Protein AF-A0A7X8EWG5-F1 (afdb_monomer)

Nearest PDB structures (foldseek):
  3tov-assembly1_A  TM=8.259E-01  e=1.324E-04  Veillonella parvula DSM 2008
  3tov-assembly2_B  TM=7.805E-01  e=7.428E-05  Veillonella parvula DSM 2008
  9cm8-assembly1_A  TM=5.813E-01  e=5.860E-03  Paenibacillus alvei
  5w8n-assembly1_A-2  TM=5.547E-01  e=1.862E-02  Escherichia coli BL21(DE3)
  3ugs-assembly1_B  TM=3.280E-01  e=5.978E-01  Campylobacter jejuni

pLDDT: mean 82.16, std 12.44, range [30.77, 94.25]

Solvent-accessible surface area (backbone atoms only — not comparable to full-atom values): 6288 Å² total; per-residue (Å²): 130,88,79,74,52,33,36,36,37,34,52,39,82,55,66,70,56,42,61,70,38,46,66,56,42,48,51,49,29,65,77,40,65,91,29,48,30,32,36,35,36,53,70,70,58,46,62,70,55,49,88,56,91,54,44,82,43,80,40,72,74,52,83,54,70,70,52,34,22,52,55,48,42,76,70,62,40,48,28,35,38,33,66,42,87,43,73,67,59,56,52,40,43,50,73,30,64,32,78,40,73,47,68,59,76,83,73,90,66,134

Secondary structure (DSSP, 8-state):
-PPP-EEEEE--SSHHHHHHHHHHHHHHHHHTTTSEEEEE--HHHHHHH-S-SS-SEEEPPPSSHHHHHHHHHHHT-SEEEE-S--HHHHHHHHHTT-SEEEE-------

Mean predicted aligned error: 6.28 Å

Structure (mmCIF, N/CA/C/O backbone):
data_AF-A0A7X8EWG5-F1
#
_entry.id   AF-A0A7X8EWG5-F1
#
loop_
_atom_site.group_PDB
_atom_site.id
_atom_site.type_symbol
_atom_site.label_atom_id
_atom_site.label_alt_id
_atom_site.label_comp_id
_atom_site.label_asym_id
_atom_site.label_entity_id
_atom_site.label_seq_id
_atom_site.pdbx_PDB_ins_code
_atom_site.Cartn_x
_atom_site.Cartn_y
_atom_site.Cartn_z
_atom_site.occupancy
_atom_site.B_iso_or_equiv
_atom_site.auth_seq_id
_atom_site.auth_comp_id
_atom_site.auth_asym_id
_atom_site.auth_atom_id
_atom_site.pdbx_PDB_model_num
ATOM 1 N N . MET A 1 1 ? -19.353 -8.976 10.421 1.00 51.81 1 MET A N 1
ATOM 2 C CA . MET A 1 1 ? -18.115 -8.821 9.615 1.00 51.81 1 MET A CA 1
ATOM 3 C C . MET A 1 1 ? -17.345 -7.630 10.176 1.00 51.81 1 MET A C 1
ATOM 5 O O . MET A 1 1 ? -17.976 -6.606 10.375 1.00 51.81 1 MET A O 1
ATOM 9 N N . LYS A 1 2 ? -16.042 -7.737 10.490 1.00 62.09 2 LYS A N 1
ATOM 10 C CA . LYS A 1 2 ? -15.258 -6.570 10.955 1.00 62.09 2 LYS A CA 1
ATOM 11 C C . LYS A 1 2 ? -15.132 -5.538 9.827 1.00 62.09 2 LYS A C 1
ATOM 13 O O . LYS A 1 2 ? -14.667 -5.900 8.735 1.00 62.09 2 LYS A O 1
ATOM 18 N N . THR A 1 3 ? -15.546 -4.301 10.093 1.00 78.81 3 THR A N 1
ATOM 19 C CA . THR A 1 3 ? -15.316 -3.143 9.220 1.00 78.81 3 THR A CA 1
ATOM 20 C C . THR A 1 3 ? -13.810 -2.882 9.156 1.00 78.81 3 THR A C 1
ATOM 22 O O . THR A 1 3 ? -13.171 -2.869 10.208 1.00 78.81 3 THR A O 1
ATOM 25 N N . PRO A 1 4 ? -13.214 -2.767 7.960 1.00 82.81 4 PRO A N 1
ATOM 26 C CA . PRO A 1 4 ? -11.787 -2.494 7.839 1.00 82.81 4 PRO A CA 1
ATOM 27 C C . PRO A 1 4 ? -11.483 -1.073 8.329 1.00 82.81 4 PRO A C 1
ATOM 29 O O . PRO A 1 4 ? -12.200 -0.139 7.978 1.00 82.81 4 PRO A O 1
ATOM 32 N N . GLN A 1 5 ? -10.446 -0.921 9.152 1.00 88.75 5 GLN A N 1
ATOM 33 C CA . GLN A 1 5 ? -10.052 0.357 9.752 1.00 88.75 5 GLN A CA 1
ATOM 34 C C . GLN A 1 5 ? -8.701 0.854 9.237 1.00 88.75 5 GLN A C 1
ATOM 36 O O . GLN A 1 5 ? -8.496 2.061 9.163 1.00 88.75 5 GLN A O 1
ATOM 41 N N . HIS A 1 6 ? -7.798 -0.051 8.855 1.00 92.19 6 HIS A N 1
ATOM 42 C CA . HIS A 1 6 ? -6.461 0.270 8.372 1.00 92.19 6 HIS A CA 1
ATOM 43 C C . HIS A 1 6 ? -6.168 -0.486 7.072 1.00 92.19 6 HIS A C 1
ATOM 45 O O . HIS A 1 6 ? -5.858 -1.685 7.067 1.00 92.19 6 HIS A O 1
ATOM 51 N N . ILE A 1 7 ? -6.289 0.233 5.956 1.00 92.69 7 ILE A N 1
ATOM 52 C CA . ILE A 1 7 ? -6.320 -0.328 4.608 1.00 92.69 7 ILE A CA 1
ATOM 53 C C . ILE A 1 7 ? -5.050 0.048 3.848 1.00 92.69 7 ILE A C 1
ATOM 55 O O . ILE A 1 7 ? -4.724 1.220 3.677 1.00 92.69 7 ILE A O 1
ATOM 59 N N . LEU A 1 8 ? -4.372 -0.963 3.315 1.00 92.69 8 LEU A N 1
ATOM 60 C CA . LEU A 1 8 ? -3.239 -0.804 2.412 1.00 92.69 8 LEU A CA 1
ATOM 61 C C . LEU A 1 8 ? -3.676 -0.977 0.959 1.00 92.69 8 LEU A C 1
ATOM 63 O O . LEU A 1 8 ? -3.984 -2.095 0.540 1.00 92.69 8 LEU A O 1
ATOM 67 N N . ILE A 1 9 ? -3.611 0.079 0.156 1.00 91.31 9 ILE A N 1
ATOM 68 C CA . ILE A 1 9 ? -3.850 -0.008 -1.287 1.00 91.31 9 ILE A CA 1
ATOM 69 C C . ILE A 1 9 ? -2.507 -0.031 -2.010 1.00 91.31 9 ILE A C 1
ATOM 71 O O . ILE A 1 9 ? -1.763 0.948 -2.028 1.00 91.31 9 ILE A O 1
ATOM 75 N N . TRP A 1 10 ? -2.185 -1.171 -2.613 1.00 90.06 10 TRP A N 1
ATOM 76 C CA . TRP A 1 10 ? -0.962 -1.340 -3.385 1.00 90.06 10 TRP A CA 1
ATOM 77 C C . TRP A 1 10 ? -1.221 -0.970 -4.841 1.00 90.06 10 TRP A C 1
ATOM 79 O O . TRP A 1 10 ? -1.887 -1.703 -5.580 1.00 90.06 10 TRP A O 1
ATOM 89 N N . LEU A 1 11 ? -0.666 0.170 -5.246 1.00 86.69 11 LEU A N 1
ATOM 90 C CA . LEU A 1 11 ? -0.846 0.721 -6.580 1.00 86.69 11 LEU A CA 1
ATOM 91 C C . LEU A 1 11 ? 0.051 0.030 -7.620 1.00 86.69 11 LEU A C 1
ATOM 93 O O . LEU A 1 11 ? 1.169 -0.406 -7.307 1.00 86.69 11 LEU A O 1
ATOM 97 N N . PRO A 1 12 ? -0.420 -0.076 -8.874 1.00 80.06 12 PRO A N 1
ATOM 98 C CA . PRO A 1 12 ? 0.391 -0.566 -9.975 1.00 80.06 12 PRO A CA 1
ATOM 99 C C . PRO A 1 12 ? 1.518 0.426 -10.295 1.00 80.06 12 PRO A C 1
ATOM 101 O O . PRO A 1 12 ? 1.418 1.628 -10.063 1.00 80.06 12 PRO A O 1
ATOM 104 N N . SER A 1 13 ? 2.631 -0.107 -10.797 1.00 71.81 13 SER A N 1
ATOM 105 C CA . SER A 1 13 ? 3.829 0.678 -11.115 1.00 71.81 13 SER A CA 1
ATOM 106 C C . SER A 1 13 ? 3.765 1.394 -12.478 1.00 71.81 13 SER A C 1
ATOM 108 O O . SER A 1 13 ? 4.292 2.502 -12.558 1.00 71.81 13 SER A O 1
ATOM 110 N N . PRO A 1 14 ? 3.145 0.830 -13.540 1.00 75.44 14 PRO A N 1
ATOM 111 C CA . PRO A 1 14 ? 2.950 1.555 -14.794 1.00 75.44 14 PRO A CA 1
ATOM 112 C C . PRO A 1 14 ? 2.010 2.754 -14.626 1.00 75.44 14 PRO A C 1
ATOM 114 O O . PRO A 1 14 ? 0.947 2.643 -14.017 1.00 75.44 14 PRO A O 1
ATOM 117 N N . LEU A 1 15 ? 2.385 3.890 -15.217 1.00 70.81 15 LEU A N 1
ATOM 118 C CA . LEU A 1 15 ? 1.621 5.139 -15.158 1.00 70.81 15 LEU A CA 1
ATOM 119 C C . LEU A 1 15 ? 0.175 4.977 -15.656 1.00 70.81 15 LEU A C 1
ATOM 121 O O . LEU A 1 15 ? -0.758 5.418 -14.988 1.00 70.81 15 LEU A O 1
ATOM 125 N N . GLY A 1 16 ? -0.008 4.314 -16.802 1.00 71.00 16 GLY A N 1
ATOM 126 C CA . GLY A 1 16 ? -1.334 4.102 -17.387 1.00 71.00 16 GLY A CA 1
ATOM 127 C C . GLY A 1 16 ? -2.284 3.378 -16.432 1.00 71.00 16 GLY A C 1
ATOM 128 O O . GLY A 1 16 ? -3.408 3.825 -16.220 1.00 71.00 16 GLY A O 1
ATOM 129 N N . ASP A 1 17 ? -1.801 2.331 -15.762 1.00 77.50 17 ASP A N 1
ATOM 130 C CA . ASP A 1 17 ? -2.605 1.577 -14.800 1.00 77.50 17 ASP A CA 1
ATOM 131 C C . ASP A 1 17 ? -2.940 2.403 -13.550 1.00 77.50 17 ASP A C 1
ATOM 133 O O . ASP A 1 17 ? -4.037 2.281 -13.007 1.00 77.50 17 ASP A O 1
ATOM 137 N N . ALA A 1 18 ? -2.023 3.264 -13.091 1.00 78.06 18 ALA A N 1
ATOM 138 C CA . ALA A 1 18 ? -2.263 4.129 -11.937 1.00 78.06 18 ALA A CA 1
ATOM 139 C C . ALA A 1 18 ? -3.375 5.154 -12.216 1.00 78.06 18 ALA A C 1
ATOM 141 O O . ALA A 1 18 ? -4.254 5.351 -11.377 1.00 78.06 18 ALA A O 1
ATOM 142 N N . ILE A 1 19 ? -3.389 5.746 -13.415 1.00 79.31 19 ILE A N 1
ATOM 143 C CA . ILE A 1 19 ? -4.450 6.671 -13.837 1.00 79.31 19 ILE A CA 1
ATOM 144 C C . ILE A 1 19 ? -5.782 5.924 -13.962 1.00 79.31 19 ILE A C 1
ATOM 146 O O . ILE A 1 19 ? -6.789 6.376 -13.413 1.00 79.31 19 ILE A O 1
ATOM 150 N N . CYS A 1 20 ? -5.790 4.751 -14.603 1.00 81.38 20 CYS A N 1
ATOM 151 C CA . CYS A 1 20 ? -6.990 3.921 -14.731 1.00 81.38 20 CYS A CA 1
ATOM 152 C C . CYS A 1 20 ? -7.527 3.423 -13.380 1.00 81.38 20 CYS A C 1
ATOM 154 O O . CYS A 1 20 ? -8.723 3.161 -13.257 1.00 81.38 20 CYS A O 1
ATOM 156 N N . ALA A 1 21 ? -6.676 3.324 -12.356 1.00 82.81 21 ALA A N 1
ATOM 157 C CA . ALA A 1 21 ? -7.087 2.957 -11.007 1.00 82.81 21 ALA A CA 1
ATOM 158 C C . ALA A 1 21 ? -7.800 4.097 -10.259 1.00 82.81 21 ALA A C 1
ATOM 160 O O . ALA A 1 21 ? -8.565 3.819 -9.339 1.00 82.81 21 ALA A O 1
ATOM 161 N N . THR A 1 22 ? -7.620 5.362 -10.650 1.00 85.81 22 THR A N 1
ATOM 162 C CA . THR A 1 22 ? -8.215 6.539 -9.983 1.00 85.81 22 THR A CA 1
ATOM 163 C C . THR A 1 22 ? -9.718 6.421 -9.673 1.00 85.81 22 THR A C 1
ATOM 165 O O . THR A 1 22 ? -10.093 6.663 -8.524 1.00 85.81 22 THR A O 1
ATOM 168 N N . PRO A 1 23 ? -10.612 6.022 -10.605 1.00 85.00 23 PRO A N 1
ATOM 169 C CA . PRO A 1 23 ? -12.028 5.828 -10.278 1.00 85.00 23 PRO A CA 1
ATOM 170 C C . PRO A 1 23 ? -12.259 4.745 -9.215 1.00 85.00 23 PRO A C 1
ATOM 172 O O . PRO A 1 23 ? -13.130 4.914 -8.360 1.00 85.00 23 PRO A O 1
ATOM 175 N N . ALA A 1 24 ? -11.460 3.672 -9.219 1.00 86.00 24 ALA A N 1
ATOM 176 C CA . A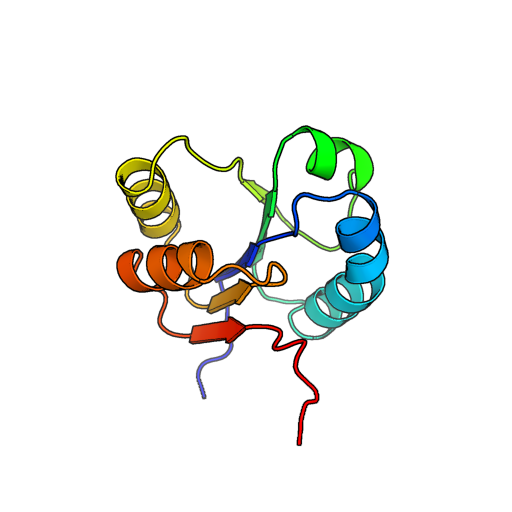LA A 1 24 ? -11.516 2.643 -8.184 1.00 86.00 24 ALA A CA 1
ATOM 177 C C . ALA A 1 24 ? -11.030 3.183 -6.830 1.00 86.00 24 ALA A C 1
ATOM 179 O O . ALA A 1 24 ? -11.662 2.919 -5.812 1.00 86.00 24 ALA A O 1
ATOM 180 N N . LEU A 1 25 ? -9.970 3.999 -6.809 1.00 88.62 25 LEU A N 1
ATOM 181 C CA . LEU A 1 25 ? -9.492 4.669 -5.593 1.00 88.62 25 LEU A CA 1
ATOM 182 C C . LEU A 1 25 ? -10.552 5.600 -5.005 1.00 88.62 25 LEU A C 1
ATOM 184 O O . LEU A 1 25 ? -10.780 5.584 -3.798 1.00 88.62 25 LEU A O 1
ATOM 188 N N . ARG A 1 26 ? -11.252 6.357 -5.855 1.00 89.06 26 ARG A N 1
ATOM 189 C CA . ARG A 1 26 ? -12.361 7.220 -5.434 1.00 89.06 26 ARG A CA 1
ATOM 190 C C . ARG A 1 26 ? -13.506 6.415 -4.823 1.00 89.06 26 ARG A C 1
ATOM 192 O O . ARG A 1 26 ? -14.012 6.790 -3.770 1.00 89.06 26 ARG A O 1
ATOM 199 N N . ALA A 1 27 ? -13.894 5.308 -5.455 1.00 88.75 27 ALA A N 1
ATOM 200 C CA . ALA A 1 27 ? -14.931 4.423 -4.929 1.00 88.75 27 ALA A CA 1
A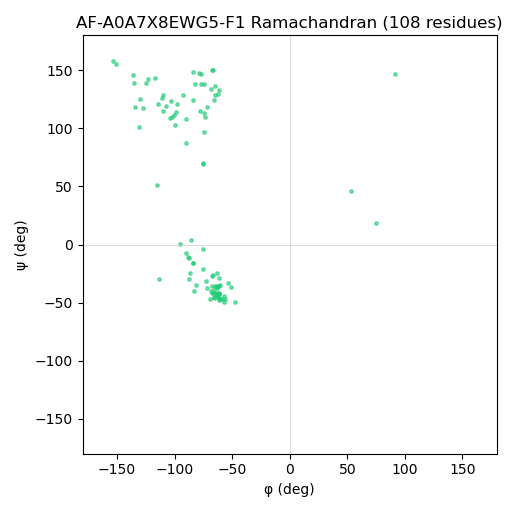TOM 201 C C . ALA A 1 27 ? -14.520 3.792 -3.588 1.00 88.75 27 ALA A C 1
ATOM 203 O O . ALA A 1 27 ? -15.316 3.778 -2.653 1.00 88.75 27 ALA A O 1
ATOM 204 N N . LEU A 1 28 ? -13.268 3.335 -3.468 1.00 88.44 28 LEU A N 1
ATOM 205 C CA . LEU A 1 28 ? -12.721 2.794 -2.222 1.00 88.44 28 LEU A CA 1
ATOM 206 C C . LEU A 1 28 ? -12.704 3.846 -1.114 1.00 88.44 28 LEU A C 1
ATOM 208 O O . LEU A 1 28 ? -13.132 3.546 -0.004 1.00 88.44 28 LEU A O 1
ATOM 212 N N . ARG A 1 29 ? -12.279 5.081 -1.411 1.00 91.75 29 ARG A N 1
ATOM 213 C CA . ARG A 1 29 ? -12.306 6.169 -0.428 1.00 91.75 29 ARG A CA 1
ATOM 214 C C . ARG A 1 29 ? -13.726 6.488 0.025 1.00 91.75 29 ARG A C 1
ATOM 216 O O . ARG A 1 29 ? -13.941 6.690 1.209 1.00 91.75 29 ARG A O 1
ATOM 223 N N . HIS A 1 30 ? -14.686 6.511 -0.897 1.00 90.19 30 HIS A N 1
ATOM 224 C CA . HIS A 1 30 ? -16.084 6.773 -0.561 1.00 90.19 30 HIS A CA 1
ATOM 225 C C . HIS A 1 30 ? -16.697 5.649 0.288 1.00 90.19 30 HIS A C 1
ATOM 227 O O . HIS A 1 30 ? -17.405 5.919 1.251 1.00 90.19 30 HIS A O 1
ATOM 233 N N . HIS A 1 31 ? -16.399 4.389 -0.040 1.00 89.12 31 HIS A N 1
ATOM 234 C CA . HIS A 1 31 ? -16.918 3.232 0.690 1.00 89.12 31 HIS A CA 1
ATOM 235 C C . HIS A 1 31 ? -16.263 3.052 2.069 1.00 89.12 31 HIS A C 1
ATOM 237 O O . HIS A 1 31 ? -16.908 2.591 3.006 1.00 89.12 31 HIS A O 1
ATOM 243 N N . PHE A 1 32 ? -14.992 3.435 2.200 1.00 89.00 32 PHE A N 1
ATOM 244 C CA . PHE A 1 32 ? -14.214 3.365 3.436 1.00 89.00 32 PHE A CA 1
ATOM 245 C C . PHE A 1 32 ? -13.830 4.767 3.927 1.00 89.00 32 PHE A C 1
ATOM 247 O O . PHE A 1 32 ? -12.659 5.041 4.193 1.00 89.00 32 PHE A O 1
ATOM 254 N N . ALA A 1 33 ? -14.817 5.662 4.027 1.00 87.81 33 ALA A N 1
ATOM 255 C CA . ALA A 1 33 ? -14.598 7.063 4.398 1.00 87.81 33 ALA A CA 1
ATOM 256 C C . ALA A 1 33 ? -13.960 7.225 5.793 1.00 87.81 33 ALA A C 1
ATOM 258 O O . ALA A 1 33 ? -13.101 8.085 5.982 1.00 87.81 33 ALA A O 1
ATOM 259 N N . ASP A 1 34 ? -14.316 6.347 6.734 1.00 89.62 34 ASP A N 1
ATOM 260 C CA . ASP A 1 34 ? -13.814 6.381 8.115 1.00 89.62 34 ASP A CA 1
ATOM 261 C C . ASP A 1 34 ? -12.530 5.562 8.324 1.00 89.62 34 ASP A C 1
ATOM 263 O O . ASP A 1 34 ? -11.935 5.591 9.402 1.00 89.62 34 ASP A O 1
ATOM 267 N N . ALA A 1 35 ? -12.094 4.801 7.315 1.00 92.00 35 ALA A N 1
ATOM 268 C CA . ALA A 1 35 ? -10.879 4.004 7.415 1.00 92.00 35 ALA A CA 1
ATOM 269 C C . ALA A 1 35 ? -9.645 4.851 7.095 1.00 92.00 35 ALA A C 1
ATOM 271 O O . ALA A 1 35 ? -9.682 5.730 6.234 1.00 92.00 35 ALA A O 1
ATOM 272 N N . GLN A 1 36 ? -8.535 4.512 7.742 1.00 93.38 36 GLN A N 1
ATOM 273 C CA . GLN A 1 36 ? -7.211 5.013 7.406 1.00 93.38 36 GLN A CA 1
ATOM 274 C C . GLN A 1 36 ? -6.690 4.267 6.174 1.00 93.38 36 GLN A C 1
ATOM 276 O O . GLN A 1 36 ? -6.461 3.052 6.213 1.00 93.38 36 GLN A O 1
ATOM 281 N N . ILE A 1 37 ? -6.510 4.988 5.071 1.00 94.25 37 ILE A N 1
ATOM 282 C CA . ILE A 1 37 ? -6.085 4.450 3.782 1.00 94.25 37 ILE A CA 1
ATOM 283 C C . ILE A 1 37 ? -4.643 4.870 3.506 1.00 94.25 37 ILE A C 1
ATOM 285 O O . ILE A 1 37 ? -4.322 6.047 3.357 1.00 94.25 37 ILE A O 1
ATOM 289 N N . THR A 1 38 ? -3.765 3.880 3.371 1.00 94.25 38 THR A N 1
ATOM 290 C CA . THR A 1 38 ? -2.365 4.080 2.991 1.00 94.25 38 THR A CA 1
ATOM 291 C C . THR A 1 38 ? -2.108 3.553 1.587 1.00 94.25 38 THR A C 1
ATOM 293 O O . THR A 1 38 ? -2.398 2.393 1.282 1.00 94.25 38 THR A O 1
ATOM 296 N N . PHE A 1 39 ? -1.515 4.381 0.732 1.00 92.88 39 PHE A N 1
ATOM 297 C CA . PHE A 1 39 ? -1.104 3.984 -0.612 1.00 92.88 39 PHE A CA 1
ATOM 298 C C . PHE A 1 39 ? 0.343 3.518 -0.625 1.00 92.88 39 PHE A C 1
ATOM 300 O O . PHE A 1 39 ? 1.242 4.232 -0.193 1.00 92.88 39 PHE A O 1
ATOM 307 N N . LEU A 1 40 ? 0.581 2.334 -1.184 1.00 91.44 40 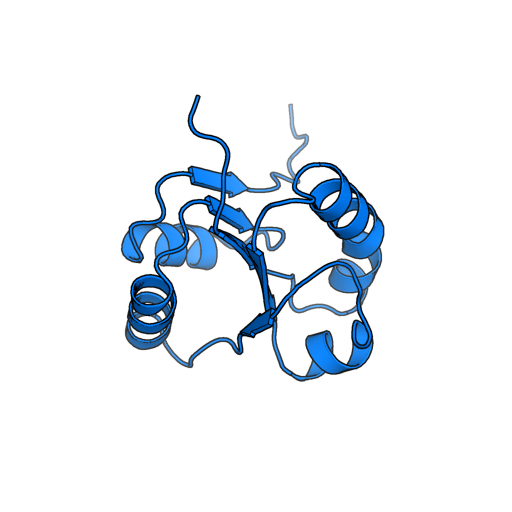LEU A N 1
ATOM 308 C CA . LEU A 1 40 ? 1.922 1.825 -1.432 1.00 91.44 40 LEU A CA 1
ATOM 309 C C . LEU A 1 40 ? 2.250 1.956 -2.914 1.00 91.44 40 LEU A C 1
ATOM 311 O O . LEU A 1 40 ? 1.711 1.224 -3.748 1.00 91.44 40 LEU A O 1
ATOM 315 N N . ALA A 1 41 ? 3.145 2.890 -3.230 1.00 89.81 41 ALA A N 1
ATOM 316 C CA . ALA A 1 41 ? 3.539 3.199 -4.600 1.00 89.81 41 ALA A CA 1
ATOM 317 C C . ALA A 1 41 ? 4.978 3.716 -4.673 1.00 89.81 41 ALA A C 1
ATOM 319 O O . ALA A 1 41 ? 5.503 4.263 -3.705 1.00 89.81 41 ALA A O 1
ATOM 320 N N . ALA A 1 42 ? 5.622 3.553 -5.830 1.00 88.00 42 ALA A N 1
ATOM 321 C CA . ALA A 1 42 ? 6.940 4.133 -6.070 1.00 88.00 42 ALA A CA 1
ATOM 322 C C . ALA A 1 42 ? 6.859 5.674 -6.107 1.00 88.00 42 ALA A C 1
ATOM 324 O O . ALA A 1 42 ? 5.837 6.190 -6.564 1.00 88.00 42 ALA A O 1
ATOM 325 N N . PRO A 1 43 ? 7.921 6.410 -5.718 1.00 87.06 43 PRO A N 1
ATOM 326 C CA . PRO A 1 43 ? 7.903 7.877 -5.640 1.00 87.06 43 PRO A CA 1
ATOM 327 C C . PRO A 1 43 ? 7.391 8.574 -6.906 1.00 87.06 43 PRO A C 1
ATOM 329 O O . PRO A 1 43 ? 6.650 9.544 -6.820 1.00 87.06 43 PRO A O 1
ATOM 332 N N . PHE A 1 44 ? 7.716 8.034 -8.084 1.00 85.19 44 PHE A N 1
ATOM 333 C CA . PHE A 1 44 ? 7.217 8.540 -9.363 1.00 85.19 44 PHE A CA 1
ATOM 334 C C . PHE A 1 44 ? 5.683 8.483 -9.468 1.00 85.19 44 PHE A C 1
ATOM 336 O O . PHE A 1 44 ? 5.046 9.471 -9.812 1.00 85.19 44 PHE A O 1
ATOM 343 N N . THR A 1 45 ? 5.070 7.353 -9.110 1.00 85.81 45 THR A N 1
ATOM 344 C CA . THR A 1 45 ? 3.607 7.200 -9.085 1.00 85.81 45 THR A CA 1
ATOM 345 C C . THR A 1 45 ? 2.966 8.105 -8.031 1.00 85.81 45 THR A C 1
ATOM 347 O O . THR A 1 45 ? 1.889 8.647 -8.269 1.00 85.81 45 THR A O 1
ATOM 350 N N . GLN A 1 46 ? 3.629 8.299 -6.884 1.00 88.69 46 GLN A N 1
ATOM 351 C CA . GLN A 1 46 ? 3.152 9.219 -5.846 1.00 88.69 46 GLN A CA 1
ATOM 352 C C . GLN A 1 46 ? 3.124 10.659 -6.352 1.00 88.69 46 GLN A C 1
ATOM 354 O O . GLN A 1 46 ? 2.125 11.337 -6.164 1.00 88.69 46 GLN A O 1
ATOM 359 N N . ALA A 1 47 ? 4.176 11.109 -7.041 1.00 86.50 47 ALA A N 1
ATOM 360 C CA . ALA A 1 47 ? 4.259 12.465 -7.581 1.00 86.50 47 ALA A CA 1
ATOM 361 C C . ALA A 1 47 ? 3.151 12.777 -8.600 1.00 86.50 47 ALA A C 1
ATOM 363 O O . ALA A 1 47 ? 2.742 13.922 -8.725 1.00 86.50 47 ALA A O 1
ATOM 364 N N . ILE A 1 48 ? 2.658 11.760 -9.307 1.00 85.25 48 ILE A N 1
ATOM 365 C CA . ILE A 1 48 ? 1.625 11.911 -10.338 1.00 85.25 48 ILE A CA 1
ATOM 366 C C . ILE A 1 48 ? 0.225 11.948 -9.735 1.00 85.25 48 ILE A C 1
ATOM 368 O O . ILE A 1 48 ? -0.637 12.686 -10.200 1.00 85.25 48 ILE A O 1
ATOM 372 N N . LEU A 1 49 ? -0.014 11.112 -8.727 1.00 83.50 49 LEU A N 1
ATOM 373 C CA . LEU A 1 49 ? -1.299 11.059 -8.039 1.00 83.50 49 LEU A CA 1
ATOM 374 C C . LEU A 1 49 ? -1.407 12.117 -6.937 1.00 83.50 49 LEU A C 1
ATOM 376 O O . LEU A 1 49 ? -2.503 12.362 -6.452 1.00 83.50 49 LEU A O 1
ATOM 380 N N . SER A 1 50 ? -0.296 12.717 -6.514 1.00 82.62 50 SER A N 1
ATOM 381 C CA . SER A 1 50 ? -0.282 13.804 -5.543 1.00 82.62 50 SER A CA 1
ATOM 382 C C . SER A 1 50 ? -0.584 15.148 -6.224 1.00 82.62 50 SER A C 1
ATOM 384 O O . SER A 1 50 ? -0.026 15.421 -7.286 1.00 82.62 50 SER A O 1
ATOM 386 N N . PRO A 1 51 ? -1.398 16.023 -5.610 1.00 79.06 51 PRO A N 1
ATOM 387 C CA . PRO A 1 51 ? -2.159 15.799 -4.380 1.00 79.06 51 PRO A CA 1
ATOM 388 C C . PRO A 1 51 ? -3.374 14.884 -4.614 1.00 79.06 51 PRO A C 1
ATOM 390 O O . PRO A 1 51 ? -4.112 15.044 -5.583 1.00 79.06 51 PRO A O 1
ATOM 393 N N . THR A 1 52 ? -3.616 13.950 -3.688 1.00 83.94 52 THR A N 1
ATOM 394 C CA . THR A 1 52 ? -4.800 13.075 -3.698 1.00 83.94 52 THR A CA 1
ATOM 395 C C . THR A 1 52 ? -5.573 13.204 -2.397 1.00 83.94 52 THR A C 1
ATOM 397 O O . THR A 1 52 ? -4.984 13.293 -1.325 1.00 83.94 52 THR A O 1
ATOM 400 N N . VAL A 1 53 ? -6.900 13.156 -2.494 1.00 86.31 53 VAL A N 1
ATOM 401 C CA . VAL A 1 53 ? -7.814 13.067 -1.342 1.00 86.31 53 VAL A CA 1
ATOM 402 C C . VAL A 1 53 ? -8.226 11.620 -1.041 1.00 86.31 53 VAL A C 1
ATOM 404 O O . VAL A 1 53 ? -9.038 11.364 -0.154 1.00 86.31 53 VAL A O 1
ATOM 407 N N . PHE A 1 54 ? -7.714 10.660 -1.818 1.00 88.19 54 PHE A N 1
ATOM 408 C CA . PHE A 1 54 ? -8.117 9.255 -1.739 1.00 88.19 54 PHE A CA 1
ATOM 409 C C . PHE A 1 54 ? -7.312 8.445 -0.715 1.00 88.19 54 PHE A C 1
ATOM 411 O O . PHE A 1 54 ? -7.702 7.319 -0.415 1.00 88.19 54 PHE A O 1
ATOM 418 N N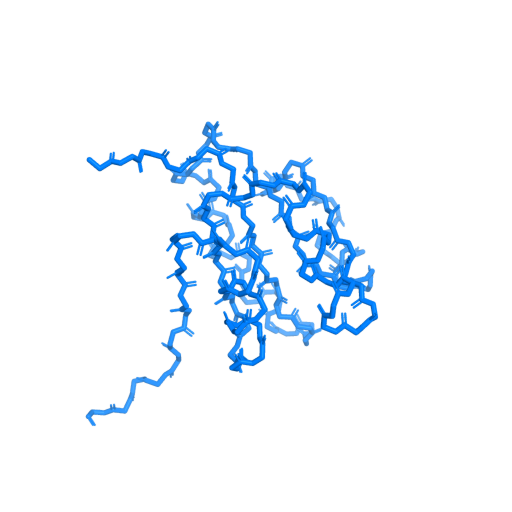 . ALA A 1 55 ? -6.213 8.997 -0.197 1.00 91.38 55 ALA A N 1
ATOM 419 C CA . ALA A 1 55 ? -5.361 8.368 0.804 1.00 91.38 55 ALA A CA 1
ATOM 420 C C . ALA A 1 55 ? -4.974 9.359 1.897 1.00 91.38 55 ALA A C 1
ATOM 422 O O . ALA A 1 55 ? -4.729 10.530 1.617 1.00 91.38 55 ALA A O 1
ATOM 423 N N . ASP A 1 56 ? -4.846 8.847 3.116 1.00 91.50 56 ASP A N 1
ATOM 424 C CA . ASP A 1 56 ? -4.392 9.593 4.288 1.00 91.50 56 ASP A CA 1
ATOM 425 C C . ASP A 1 56 ? -2.862 9.584 4.399 1.00 91.50 56 ASP A C 1
ATOM 427 O O . ASP A 1 56 ? -2.260 10.454 5.025 1.00 91.50 56 ASP A O 1
ATOM 431 N N . SER A 1 57 ? -2.200 8.578 3.818 1.00 91.69 57 SER A N 1
ATOM 432 C CA . SER A 1 57 ? -0.747 8.417 3.902 1.00 91.69 57 SER A CA 1
ATOM 433 C C . SER A 1 57 ? -0.160 7.665 2.714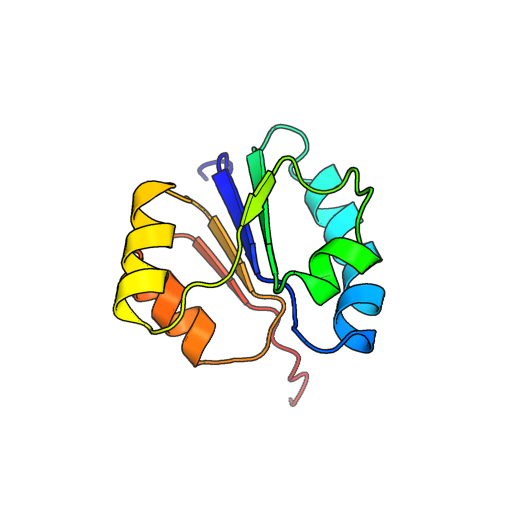 1.00 91.69 57 SER A C 1
ATOM 435 O O . SER A 1 57 ? -0.826 6.875 2.040 1.00 91.69 57 SER A O 1
ATOM 437 N N . TRP A 1 58 ? 1.133 7.884 2.488 1.00 91.69 58 TRP A N 1
ATOM 438 C CA . TRP A 1 58 ? 1.909 7.232 1.442 1.00 91.69 58 TRP A CA 1
ATOM 439 C C . TRP A 1 58 ? 3.019 6.377 2.034 1.00 91.69 58 TRP A C 1
ATOM 441 O O . TRP A 1 58 ? 3.661 6.737 3.019 1.00 91.69 58 TRP A O 1
ATOM 451 N N . LEU A 1 59 ? 3.273 5.246 1.388 1.00 92.06 59 LEU A N 1
ATOM 452 C CA . LEU A 1 59 ? 4.300 4.303 1.773 1.00 92.06 59 LEU A CA 1
ATOM 453 C C . LEU A 1 59 ? 5.154 3.939 0.560 1.00 92.06 59 LEU A C 1
ATOM 455 O O . LEU A 1 59 ? 4.667 3.457 -0.464 1.00 92.06 59 LEU A O 1
ATOM 459 N N . ASN A 1 60 ? 6.463 4.126 0.696 1.00 91.00 60 ASN A N 1
ATOM 460 C CA . ASN A 1 60 ? 7.405 3.705 -0.332 1.00 91.00 60 ASN A CA 1
ATOM 461 C C . ASN A 1 60 ? 7.630 2.188 -0.263 1.00 91.00 60 ASN A C 1
ATOM 463 O O . ASN A 1 60 ? 7.802 1.654 0.839 1.00 91.00 60 ASN A O 1
ATOM 467 N N . PRO A 1 61 ? 7.688 1.482 -1.407 1.00 88.56 61 PRO A N 1
ATOM 468 C CA . PRO A 1 61 ? 8.098 0.088 -1.425 1.00 88.56 61 PRO A CA 1
ATOM 469 C C . PRO A 1 61 ? 9.544 -0.041 -0.925 1.00 88.56 61 PRO A C 1
ATOM 471 O O . PRO A 1 61 ? 10.449 0.644 -1.407 1.00 88.56 61 PRO A O 1
ATOM 474 N N . ALA A 1 62 ? 9.776 -0.942 0.024 1.00 88.56 62 ALA A N 1
ATOM 475 C CA . ALA A 1 62 ? 11.110 -1.326 0.446 1.00 88.56 62 ALA A CA 1
ATOM 476 C C . ALA A 1 62 ? 11.762 -2.271 -0.565 1.00 88.56 62 ALA A C 1
ATOM 478 O O . ALA A 1 62 ? 11.132 -3.137 -1.174 1.00 88.56 62 ALA A O 1
ATOM 479 N N . LYS A 1 63 ? 13.085 -2.145 -0.687 1.00 86.19 63 LYS A N 1
ATOM 480 C CA . LYS A 1 63 ? 13.897 -3.079 -1.466 1.00 86.19 63 LYS A CA 1
ATOM 481 C C . LYS A 1 63 ? 13.987 -4.424 -0.737 1.00 86.19 63 LYS A C 1
ATOM 483 O O . LYS A 1 63 ? 14.533 -4.500 0.364 1.00 86.19 63 LYS A O 1
ATOM 488 N N . GLY A 1 64 ? 13.488 -5.475 -1.387 1.00 85.50 64 GLY A N 1
ATOM 489 C CA . GLY A 1 64 ? 13.560 -6.861 -0.919 1.00 85.50 64 GLY A CA 1
ATOM 490 C C . GLY A 1 64 ? 12.360 -7.309 -0.077 1.00 85.50 64 GLY A C 1
ATOM 491 O O . GLY A 1 64 ? 11.792 -6.543 0.702 1.00 85.50 64 GLY A O 1
ATOM 492 N N . LEU A 1 65 ? 12.011 -8.594 -0.209 1.00 86.00 65 LEU A N 1
ATOM 493 C CA . LEU A 1 65 ? 10.826 -9.199 0.408 1.00 86.00 65 LEU A CA 1
ATOM 494 C C . LEU A 1 65 ? 10.808 -9.040 1.935 1.00 86.00 65 LEU A C 1
ATOM 496 O O . LEU A 1 65 ? 9.821 -8.569 2.490 1.00 86.00 65 LEU A O 1
ATOM 500 N N . HIS A 1 66 ? 11.905 -9.372 2.621 1.00 88.31 66 HIS A N 1
ATOM 501 C CA . HIS A 1 66 ? 11.963 -9.325 4.087 1.00 88.31 66 HIS A CA 1
ATOM 502 C C . HIS A 1 66 ? 11.734 -7.918 4.652 1.00 88.31 66 HIS A C 1
ATOM 504 O O . HIS A 1 66 ? 10.996 -7.754 5.625 1.00 88.31 66 HIS A O 1
ATOM 510 N N . ARG A 1 67 ? 12.338 -6.892 4.035 1.00 89.25 67 ARG A N 1
ATOM 511 C CA . ARG A 1 67 ? 12.154 -5.497 4.463 1.00 89.25 67 ARG A CA 1
ATOM 512 C C . ARG A 1 67 ? 10.730 -5.032 4.199 1.00 89.25 67 ARG A C 1
ATOM 514 O O . ARG A 1 67 ? 10.135 -4.430 5.086 1.00 89.25 67 ARG A O 1
ATOM 521 N N . GLN A 1 68 ? 10.169 -5.383 3.041 1.00 89.50 68 GLN A N 1
ATOM 522 C CA . GLN A 1 68 ? 8.785 -5.063 2.711 1.00 89.50 68 GLN A CA 1
ATOM 523 C C . GLN A 1 68 ? 7.810 -5.706 3.700 1.00 89.50 68 GLN A C 1
ATOM 525 O O . GLN A 1 68 ? 6.958 -5.016 4.246 1.00 89.50 68 GLN A O 1
ATOM 530 N N . VAL A 1 69 ? 7.969 -6.997 4.001 1.00 90.06 69 VAL A N 1
ATOM 531 C CA . VAL A 1 69 ? 7.138 -7.704 4.988 1.00 90.06 69 VAL A CA 1
ATOM 532 C C . VAL A 1 69 ? 7.244 -7.047 6.363 1.00 90.06 69 VAL A C 1
ATOM 534 O O . VAL A 1 69 ? 6.221 -6.789 6.992 1.00 90.06 69 VAL A O 1
ATOM 537 N N . ARG A 1 70 ? 8.459 -6.730 6.829 1.00 91.12 70 ARG A N 1
ATOM 538 C CA . ARG A 1 70 ? 8.661 -6.067 8.126 1.00 91.12 70 ARG A CA 1
ATOM 539 C C . ARG A 1 70 ? 8.001 -4.688 8.174 1.00 91.12 70 ARG A C 1
ATOM 541 O O . ARG A 1 70 ? 7.361 -4.368 9.170 1.00 91.12 70 ARG A O 1
ATOM 548 N N . GLN A 1 71 ? 8.125 -3.913 7.099 1.00 91.69 71 GLN A N 1
ATOM 549 C CA . GLN A 1 71 ? 7.490 -2.605 6.967 1.00 91.69 71 GLN A CA 1
ATOM 550 C C . GLN A 1 71 ? 5.964 -2.724 6.979 1.00 91.69 71 GLN A C 1
ATOM 552 O O . GLN A 1 71 ? 5.304 -1.974 7.681 1.00 91.69 71 GLN A O 1
ATOM 557 N N . LEU A 1 72 ? 5.376 -3.690 6.271 1.00 90.56 72 LEU A N 1
ATOM 558 C CA . LEU A 1 72 ? 3.924 -3.890 6.314 1.00 90.56 72 LEU A CA 1
ATOM 559 C C . LEU A 1 72 ? 3.447 -4.350 7.700 1.00 90.56 72 LEU A C 1
ATOM 561 O O . LEU A 1 72 ? 2.433 -3.862 8.194 1.00 90.56 72 LEU A O 1
ATOM 565 N N . ARG A 1 73 ? 4.209 -5.229 8.367 1.00 88.75 73 ARG A N 1
ATOM 566 C CA . ARG A 1 73 ? 3.896 -5.699 9.728 1.00 88.75 73 ARG A CA 1
ATOM 567 C C . ARG A 1 73 ? 3.920 -4.580 10.762 1.00 88.75 73 ARG A C 1
ATOM 569 O O . ARG A 1 73 ? 3.095 -4.604 11.669 1.00 88.75 73 ARG A O 1
ATOM 576 N N . SER A 1 74 ? 4.823 -3.605 10.639 1.00 89.88 74 SER A N 1
ATOM 577 C CA . SER A 1 74 ? 4.909 -2.502 11.606 1.00 89.88 74 SER A CA 1
ATOM 578 C C . SER A 1 74 ? 3.694 -1.573 11.567 1.00 89.88 74 SER A C 1
ATOM 580 O O . SER A 1 74 ? 3.367 -0.981 12.587 1.00 89.88 74 SER A O 1
ATOM 582 N N . HIS A 1 75 ? 3.011 -1.474 10.424 1.00 88.69 75 HIS A N 1
ATOM 583 C CA . HIS A 1 75 ? 1.832 -0.617 10.251 1.00 88.69 75 HIS A CA 1
ATOM 584 C C . HIS A 1 75 ? 0.513 -1.318 10.619 1.00 88.69 75 HIS A C 1
ATOM 586 O O . HIS A 1 75 ? -0.512 -0.658 10.756 1.00 88.69 75 HIS A O 1
ATOM 592 N N . ARG A 1 76 ? 0.539 -2.645 10.825 1.00 87.81 76 ARG A N 1
ATOM 593 C CA . ARG A 1 76 ? -0.608 -3.452 11.288 1.00 87.81 76 ARG A CA 1
ATOM 594 C C . ARG A 1 76 ? -1.869 -3.259 10.433 1.00 87.81 76 ARG A C 1
ATOM 596 O O . ARG A 1 76 ? -2.960 -3.085 10.966 1.00 87.81 76 ARG A O 1
ATOM 603 N N . PHE A 1 77 ? -1.712 -3.299 9.112 1.00 91.06 77 PHE A N 1
ATOM 604 C CA . PHE A 1 77 ? -2.844 -3.252 8.184 1.00 91.06 77 PHE A CA 1
ATOM 605 C C . PHE A 1 77 ? -3.775 -4.452 8.391 1.00 91.06 77 PHE A C 1
ATOM 607 O O . PHE A 1 77 ? -3.312 -5.594 8.439 1.00 91.06 77 PHE A O 1
ATOM 614 N N . ASP A 1 78 ? -5.083 -4.204 8.468 1.00 89.56 78 ASP A N 1
ATOM 615 C CA . ASP A 1 78 ? -6.091 -5.268 8.564 1.00 89.56 78 ASP A CA 1
ATOM 616 C C . ASP A 1 78 ? -6.527 -5.778 7.185 1.00 89.56 78 ASP A C 1
ATOM 618 O O . ASP A 1 78 ? -6.847 -6.960 7.010 1.00 89.56 78 ASP A O 1
ATOM 622 N N . THR A 1 79 ? -6.475 -4.892 6.190 1.00 89.75 79 THR A N 1
ATOM 623 C CA . THR A 1 79 ? -6.949 -5.146 4.837 1.00 89.75 79 THR A CA 1
ATOM 624 C C . THR A 1 79 ? -5.938 -4.630 3.836 1.00 89.75 79 THR A C 1
ATOM 626 O O . THR A 1 79 ? -5.397 -3.536 3.981 1.00 89.75 79 THR A O 1
ATOM 629 N N . THR A 1 80 ? -5.703 -5.394 2.773 1.00 90.44 80 THR A N 1
ATOM 630 C CA . THR A 1 80 ? -4.965 -4.904 1.613 1.00 90.44 80 THR A CA 1
ATOM 631 C C . THR A 1 80 ? -5.756 -5.071 0.323 1.00 90.44 80 THR A C 1
ATOM 633 O O . THR A 1 80 ? -6.407 -6.093 0.100 1.00 90.44 80 THR A O 1
ATOM 636 N N . VAL A 1 81 ? -5.687 -4.053 -0.530 1.00 88.75 81 VAL A N 1
ATOM 637 C CA . VAL A 1 81 ? -6.215 -4.060 -1.891 1.00 88.75 81 VAL A CA 1
ATOM 638 C C . VAL A 1 81 ? -5.032 -4.057 -2.847 1.00 88.75 81 VAL A C 1
ATOM 640 O O . VAL A 1 81 ? -4.251 -3.107 -2.889 1.00 88.75 81 VAL A O 1
ATOM 643 N N . LEU A 1 82 ? -4.884 -5.134 -3.608 1.00 86.81 82 LEU A N 1
ATOM 644 C CA . LEU A 1 82 ? -3.829 -5.283 -4.599 1.00 86.81 82 LEU A CA 1
ATOM 645 C C . LEU A 1 82 ? -4.415 -4.972 -5.975 1.00 86.81 82 LEU A C 1
ATOM 647 O O . LEU A 1 82 ? -5.119 -5.796 -6.559 1.00 86.81 82 LEU A O 1
ATOM 651 N N . LEU A 1 83 ? -4.111 -3.777 -6.485 1.00 77.06 83 LEU A N 1
ATOM 652 C CA . LEU A 1 83 ? -4.462 -3.374 -7.853 1.00 77.06 83 LEU A CA 1
ATOM 653 C C . LEU A 1 83 ? -3.427 -3.861 -8.876 1.00 77.06 83 LEU A C 1
ATOM 655 O O . LEU A 1 83 ? -3.681 -3.891 -10.076 1.00 77.06 83 LEU A O 1
ATOM 659 N N . LYS A 1 84 ? -2.245 -4.262 -8.400 1.00 67.88 84 LYS A N 1
ATOM 660 C CA . LYS A 1 84 ? -1.198 -4.874 -9.214 1.00 67.88 84 LYS A CA 1
ATOM 661 C C . LYS A 1 84 ? -1.447 -6.379 -9.354 1.00 67.88 84 LYS A C 1
ATOM 663 O O . LYS A 1 84 ? -1.456 -7.090 -8.349 1.00 67.88 84 LYS A O 1
ATOM 668 N N . ASN A 1 85 ? -1.522 -6.874 -10.591 1.00 63.31 85 ASN A N 1
ATOM 669 C CA . ASN A 1 85 ? -1.584 -8.307 -10.896 1.00 63.31 85 ASN A CA 1
ATOM 670 C C . ASN A 1 85 ? -0.203 -8.970 -10.731 1.00 63.31 85 ASN A C 1
ATOM 672 O O . ASN A 1 85 ? 0.480 -9.286 -11.702 1.00 63.31 85 ASN A O 1
ATOM 676 N N . SER A 1 86 ? 0.281 -9.093 -9.495 1.00 66.31 86 SER A N 1
ATOM 677 C CA . SER A 1 86 ? 1.565 -9.736 -9.219 1.00 66.31 86 SER A CA 1
ATOM 678 C C . SER A 1 86 ? 1.440 -10.699 -8.052 1.00 66.31 86 SER A C 1
ATOM 680 O O . SER A 1 86 ? 1.184 -10.304 -6.920 1.00 66.31 86 SER A O 1
ATOM 682 N N . PHE A 1 87 ? 1.689 -11.980 -8.311 1.00 68.94 87 PHE A N 1
ATOM 683 C CA . PHE A 1 87 ? 1.687 -13.018 -7.280 1.00 68.94 87 PHE A CA 1
ATOM 684 C C . PHE A 1 87 ? 2.621 -12.681 -6.099 1.00 68.94 87 PHE A C 1
ATOM 686 O O . PHE A 1 87 ? 2.308 -12.956 -4.940 1.00 68.94 87 PHE A O 1
ATOM 693 N N . GLY A 1 88 ? 3.734 -11.990 -6.372 1.00 73.25 88 GLY A N 1
ATOM 694 C CA . GLY A 1 88 ? 4.685 -11.550 -5.351 1.00 73.25 88 GLY A CA 1
ATOM 695 C C . GLY A 1 88 ? 4.110 -10.551 -4.339 1.00 73.25 88 GLY A C 1
ATOM 696 O O . GLY A 1 88 ? 4.450 -10.630 -3.156 1.00 73.25 88 GLY A O 1
ATOM 697 N N . SER A 1 89 ? 3.212 -9.642 -4.743 1.00 76.62 89 SER A N 1
ATOM 698 C CA . SER A 1 89 ? 2.576 -8.709 -3.796 1.00 76.62 89 SER A CA 1
ATOM 699 C C . SER A 1 89 ? 1.569 -9.429 -2.898 1.00 76.62 89 SER A C 1
ATOM 701 O O . SER A 1 89 ? 1.538 -9.174 -1.693 1.00 76.62 89 SER A O 1
ATOM 703 N N . ALA A 1 90 ? 0.829 -10.398 -3.445 1.00 79.50 90 ALA A N 1
ATOM 704 C CA . ALA A 1 90 ? -0.079 -11.243 -2.672 1.00 79.50 90 ALA A CA 1
ATOM 705 C C . ALA A 1 90 ? 0.667 -12.087 -1.628 1.00 79.50 90 ALA A C 1
ATOM 707 O O . ALA A 1 90 ? 0.255 -12.133 -0.465 1.00 79.50 90 ALA A O 1
ATOM 708 N N . LEU A 1 91 ? 1.801 -12.688 -2.008 1.00 81.44 91 LEU A N 1
ATOM 709 C CA . LEU A 1 91 ? 2.655 -13.429 -1.078 1.00 81.44 91 LEU A CA 1
ATOM 710 C C . LEU A 1 91 ? 3.240 -12.515 0.007 1.00 81.44 91 LEU A C 1
ATOM 712 O O . LEU A 1 91 ? 3.217 -12.867 1.183 1.00 81.44 91 LEU A O 1
ATOM 716 N N . THR A 1 92 ? 3.699 -11.318 -0.364 1.00 84.88 92 THR A N 1
ATOM 717 C CA . THR A 1 92 ? 4.227 -10.326 0.588 1.00 84.88 92 THR A CA 1
ATOM 718 C C . THR A 1 92 ? 3.171 -9.916 1.614 1.00 84.88 92 THR A C 1
ATOM 720 O O . THR A 1 92 ? 3.446 -9.919 2.812 1.00 84.88 92 THR A O 1
ATOM 723 N N . ALA A 1 93 ? 1.948 -9.614 1.170 1.00 84.56 93 ALA A N 1
ATOM 724 C CA . ALA A 1 93 ? 0.837 -9.278 2.058 1.00 84.56 93 ALA A CA 1
ATOM 725 C C . ALA A 1 93 ? 0.461 -10.449 2.983 1.00 84.56 93 ALA A C 1
ATOM 727 O O . ALA A 1 93 ? 0.167 -10.247 4.161 1.00 84.56 93 ALA A O 1
ATOM 728 N N . ARG A 1 94 ? 0.522 -11.687 2.472 1.00 83.50 94 ARG A N 1
ATOM 729 C CA . ARG A 1 94 ? 0.292 -12.900 3.267 1.00 83.50 94 ARG A CA 1
ATOM 730 C C . ARG A 1 94 ? 1.364 -13.097 4.337 1.00 83.50 94 ARG A C 1
ATOM 732 O O . ARG A 1 94 ? 1.022 -13.348 5.486 1.00 83.50 94 ARG A O 1
ATOM 739 N N . LEU A 1 95 ? 2.638 -12.931 3.986 1.00 86.19 95 LEU A N 1
ATOM 740 C CA . LEU A 1 95 ? 3.756 -13.000 4.934 1.00 86.19 95 LEU A CA 1
ATOM 741 C C . LEU A 1 95 ? 3.732 -11.853 5.954 1.00 86.19 95 LEU A C 1
ATOM 743 O O . LEU A 1 95 ? 4.225 -12.004 7.071 1.00 86.19 95 LEU A O 1
ATOM 747 N N . ALA A 1 96 ? 3.132 -10.719 5.591 1.00 85.94 96 ALA A N 1
ATOM 748 C CA . ALA A 1 96 ? 2.893 -9.613 6.505 1.00 85.94 96 ALA A CA 1
ATOM 749 C C . ALA A 1 96 ? 1.735 -9.861 7.489 1.00 85.94 96 ALA A C 1
ATOM 751 O O . ALA A 1 96 ? 1.519 -9.042 8.376 1.00 85.94 96 ALA A O 1
ATOM 752 N N . GLY A 1 97 ? 1.017 -10.983 7.376 1.00 84.94 97 GLY A N 1
ATOM 753 C CA . GLY A 1 97 ? -0.084 -11.320 8.279 1.00 84.94 97 GLY A CA 1
ATOM 754 C C . GLY A 1 97 ? -1.360 -10.516 8.029 1.00 84.94 97 GLY A C 1
ATOM 755 O O . GLY A 1 97 ? -2.210 -10.462 8.909 1.00 84.94 97 GLY A O 1
ATOM 756 N N . ILE A 1 98 ? -1.510 -9.900 6.851 1.00 86.00 98 ILE A N 1
ATOM 757 C CA . ILE A 1 98 ? -2.735 -9.173 6.502 1.00 86.00 98 ILE A CA 1
ATOM 758 C C . ILE A 1 98 ? -3.826 -10.203 6.188 1.00 86.00 98 ILE A C 1
ATOM 760 O O . ILE A 1 98 ? -3.714 -10.966 5.215 1.00 86.00 98 ILE A O 1
ATOM 764 N N . GLU A 1 99 ? -4.854 -10.244 7.038 1.00 73.88 99 GLU A N 1
ATOM 765 C CA . GLU A 1 99 ? -5.925 -11.246 6.999 1.00 73.88 99 GLU A CA 1
ATOM 766 C C . GLU A 1 99 ? -6.822 -11.074 5.771 1.00 73.88 99 GLU A C 1
ATOM 768 O O . GLU A 1 99 ? -7.076 -12.043 5.050 1.00 73.88 99 GLU A O 1
ATOM 773 N N . ARG A 1 100 ? -7.260 -9.839 5.483 1.00 76.25 100 ARG A N 1
ATOM 774 C CA . ARG A 1 100 ? -8.156 -9.551 4.358 1.00 76.25 100 ARG A CA 1
ATOM 775 C C . ARG A 1 100 ? -7.368 -9.059 3.147 1.00 76.25 100 ARG A C 1
ATOM 777 O O . ARG A 1 100 ? -6.689 -8.038 3.197 1.00 76.25 100 ARG A O 1
ATOM 784 N N . ARG A 1 101 ? -7.474 -9.779 2.029 1.00 81.69 101 ARG A N 1
ATOM 785 C CA . ARG A 1 101 ? -6.793 -9.443 0.771 1.00 81.69 101 ARG A CA 1
ATOM 786 C C . ARG A 1 101 ? -7.801 -9.391 -0.365 1.00 81.69 101 ARG A C 1
ATOM 788 O O . ARG A 1 101 ? -8.407 -10.406 -0.687 1.00 81.69 101 ARG A O 1
ATOM 795 N N . ILE A 1 102 ? -7.956 -8.220 -0.967 1.00 77.94 102 ILE A N 1
ATOM 796 C CA . ILE A 1 102 ? -8.781 -8.009 -2.154 1.00 77.94 102 ILE A CA 1
ATOM 797 C C . ILE A 1 102 ? -7.820 -7.926 -3.334 1.00 77.94 102 ILE A C 1
ATOM 799 O O . ILE A 1 102 ? -7.040 -6.981 -3.441 1.00 77.94 102 ILE A O 1
ATOM 803 N N . VAL A 1 103 ? -7.827 -8.948 -4.183 1.00 66.56 103 VAL A N 1
ATOM 804 C CA . VAL A 1 103 ? -7.008 -8.987 -5.397 1.00 66.56 103 VAL A CA 1
ATOM 805 C C . VAL A 1 103 ? -7.916 -8.681 -6.571 1.00 66.56 103 VAL A C 1
ATOM 807 O O . VAL A 1 103 ? -8.920 -9.364 -6.763 1.00 66.56 103 VAL A O 1
ATOM 810 N N . TYR A 1 104 ? -7.570 -7.660 -7.351 1.00 63.00 104 TYR A N 1
ATOM 811 C CA . TYR A 1 104 ? -8.267 -7.400 -8.602 1.00 63.00 104 TYR A CA 1
ATOM 812 C C . TYR A 1 104 ? -7.829 -8.449 -9.639 1.00 63.00 104 TYR A C 1
ATOM 814 O O . TYR A 1 104 ? -6.762 -8.336 -10.242 1.00 63.00 104 TYR A O 1
ATOM 822 N N . LEU A 1 105 ? -8.620 -9.513 -9.796 1.00 53.78 105 LEU A N 1
ATOM 823 C CA . LEU A 1 105 ? -8.449 -10.511 -10.855 1.00 53.78 105 LEU A CA 1
ATOM 824 C C . LEU A 1 105 ? -8.911 -9.894 -12.179 1.00 53.78 105 LEU A C 1
ATOM 826 O O . LEU A 1 105 ? -10.100 -9.665 -12.375 1.00 53.78 105 LEU A O 1
ATOM 830 N N . ARG A 1 106 ? -7.969 -9.612 -13.087 1.00 45.56 106 ARG A N 1
ATOM 831 C CA . ARG A 1 106 ? -8.283 -9.148 -14.451 1.00 45.56 106 ARG A CA 1
ATOM 832 C C . ARG A 1 106 ? -8.535 -10.297 -15.439 1.00 45.56 106 ARG A C 1
ATOM 834 O O . ARG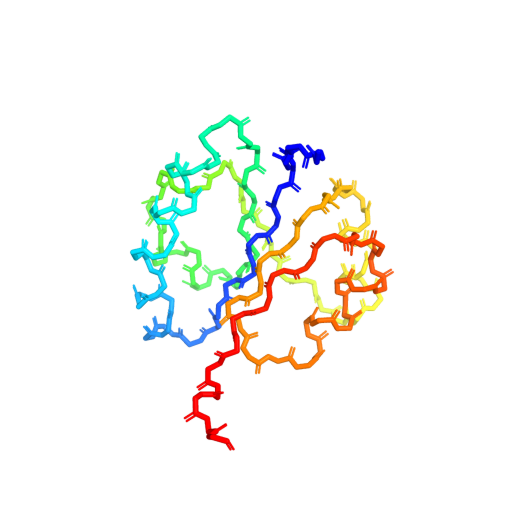 A 1 106 ? -8.756 -10.031 -16.613 1.00 45.56 106 ARG A O 1
ATOM 84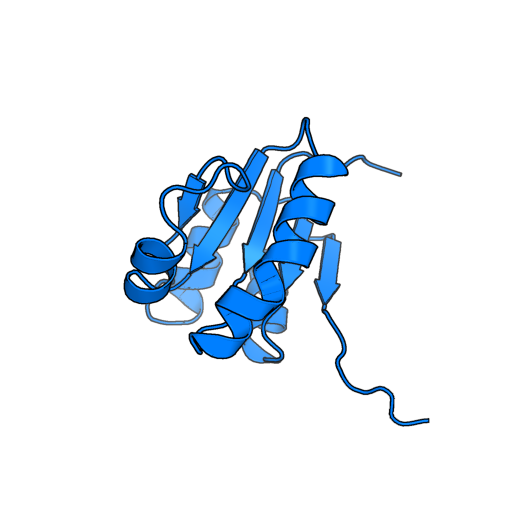1 N N . ASP A 1 107 ? -8.540 -11.555 -15.004 1.00 40.16 107 ASP A N 1
ATOM 842 C CA . ASP A 1 107 ? -8.932 -12.660 -15.884 1.00 40.16 107 ASP A CA 1
ATOM 843 C C . ASP A 1 107 ? -10.436 -12.913 -15.784 1.00 40.16 107 ASP A C 1
ATOM 845 O O . ASP A 1 107 ? -10.917 -13.746 -15.023 1.00 40.16 107 ASP A O 1
ATOM 849 N N . GLY A 1 108 ? -11.176 -12.170 -16.608 1.00 44.31 108 GLY A N 1
ATOM 850 C CA . GLY A 1 108 ? -12.401 -12.667 -17.219 1.00 44.31 108 GLY A CA 1
ATOM 851 C C . GLY A 1 108 ? -12.040 -13.637 -18.342 1.00 44.31 108 GLY A C 1
ATOM 852 O O . GLY A 1 108 ? -12.207 -13.316 -19.517 1.00 44.31 108 GLY A O 1
ATOM 853 N N . ARG A 1 109 ? -11.504 -14.804 -17.984 1.00 30.77 109 ARG A N 1
ATOM 854 C CA . ARG A 1 109 ? -11.499 -15.966 -18.871 1.00 30.77 10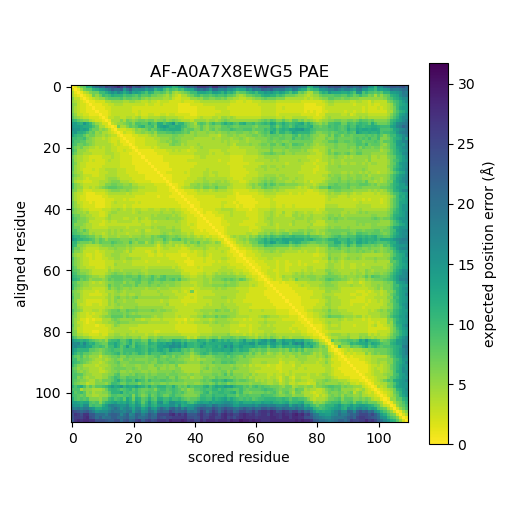9 ARG A CA 1
ATOM 855 C C . ARG A 1 109 ? -12.374 -17.015 -18.204 1.00 30.77 109 ARG A C 1
ATOM 857 O O . ARG A 1 109 ? -12.167 -17.315 -17.032 1.00 30.77 109 ARG A O 1
ATOM 864 N N . SER A 1 110 ? -13.404 -17.398 -18.951 1.00 41.66 110 SER A N 1
ATOM 865 C CA . SER A 1 110 ? -14.491 -18.314 -18.605 1.00 41.66 110 SER A CA 1
ATOM 866 C C . SER A 1 110 ? -14.023 -19.608 -17.954 1.00 41.66 11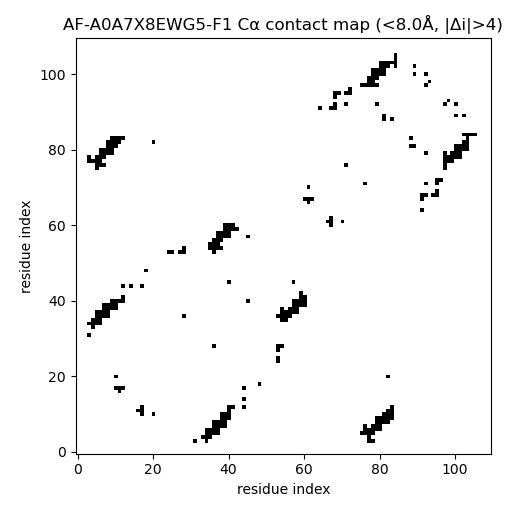0 SER A C 1
ATOM 868 O O . SER A 1 110 ? -12.925 -20.082 -18.321 1.00 41.66 110 SER A O 1
#

Sequence (110 aa):
MKTPQHILIWLPSPLGDAICATPALRALRHHFADAQITFLAAPFTQAILSPTVFADSWLNPAKGLHRQVRQLRSHRFDTTVLLKNSFGSALTARLAGIERRIVYLRDGRS

Radius of gyration: 13.24 Å; Cα contacts (8 Å, |Δi|>4): 160; chains: 1; bounding box: 32×34×30 Å

Foldseek 3Di:
DDDFAEEEEEADADLVLLVVCVVVLVVVCVVNVNHAYEYEYAPVSCVVCPPDPSHPYYDYQDDDLVVNLVVLLVSPGQEYEYSDPDPSVVVSCVSNVRPHYHYPDPDPDD